Protein AF-A0A8S2UB57-F1 (afdb_monomer)

Nearest PDB structures (foldseek):
  1b89-assembly1_A  TM=5.398E-01  e=2.022E+00  Bos taurus
  3mkq-assembly1_C  TM=6.455E-01  e=3.548E+00  Saccharomyces cerevisiae YJM789
  8bbf-assembly1_A  TM=7.283E-01  e=8.247E+00  Homo sapiens
  8hmf-assembly1_E  TM=5.410E-01  e=4.443E+00  Tetrahymena thermophila

Secondary structure (DSSP, 8-state):
-TTTTS-THHHHHHHHHHHT-HHHHHHHHHHHT-HHHHHHHHHHHHHTT-HHHHHHHHHHTTTTS-HHHHHHHHHHT-

Organism: NCBI:txid392030

Sequence (78 aa):
YLYKGNNRWKQAVELCKKDRLYKDSMTYASESRQCEIAEELISWFLDEKLFECFGACLFQCYDLLRPDVILELAWRHN

Radius of gyration: 12.02 Å; Cα contacts (8 Å, |Δi|>4): 55; chains: 1; bounding box: 18×25×39 Å

InterPro domains:
  IPR000547 Clathrin, heavy chain/VPS, 7-fold repeat [PS50236] (1-54)
  IPR055358 Clathrin heavy-chain repeat [PF00637] (2-53)

Structure (mmCIF, N/CA/C/O backbone):
data_AF-A0A8S2UB57-F1
#
_entry.id   AF-A0A8S2UB57-F1
#
loop_
_atom_site.group_PDB
_atom_site.id
_atom_site.type_symbol
_atom_site.label_atom_id
_atom_site.label_alt_id
_atom_site.label_comp_id
_atom_site.label_asym_id
_atom_site.label_entity_id
_atom_site.label_seq_id
_atom_site.pdbx_PDB_ins_code
_atom_site.Cartn_x
_atom_site.Cartn_y
_atom_site.Cartn_z
_atom_site.occupancy
_atom_site.B_iso_or_equiv
_atom_site.auth_seq_id
_atom_site.auth_comp_id
_atom_site.auth_asym_id
_atom_site.auth_atom_id
_atom_site.pdbx_PDB_model_num
ATOM 1 N N . TYR A 1 1 ? 1.835 6.501 22.971 1.00 45.88 1 TYR A N 1
ATOM 2 C CA . TYR A 1 1 ? 1.821 5.271 23.798 1.00 45.88 1 TYR A CA 1
ATOM 3 C C . TYR A 1 1 ? 0.426 4.742 24.171 1.00 45.88 1 TYR A C 1
ATOM 5 O O . TYR A 1 1 ? 0.354 3.598 24.594 1.00 45.88 1 TYR A O 1
ATOM 13 N N . LEU A 1 2 ? -0.683 5.474 23.953 1.00 43.38 2 LEU A N 1
ATOM 14 C CA . LEU A 1 2 ? -2.045 4.977 24.255 1.00 43.38 2 LEU A CA 1
ATOM 15 C C . LEU A 1 2 ? -2.694 4.103 23.155 1.00 43.38 2 LEU A C 1
ATOM 17 O O . LEU A 1 2 ? -3.711 3.464 23.400 1.00 43.38 2 LEU A O 1
ATOM 21 N N . TYR A 1 3 ? -2.122 4.064 21.947 1.00 47.78 3 TYR A N 1
ATOM 22 C CA . TYR A 1 3 ? -2.654 3.287 20.813 1.00 47.78 3 TYR A CA 1
ATOM 23 C C . TYR A 1 3 ? -2.013 1.904 20.646 1.00 47.78 3 TYR A C 1
ATOM 25 O O . TYR A 1 3 ? -2.432 1.136 19.787 1.00 47.78 3 TYR A O 1
ATOM 33 N N . LYS A 1 4 ? -1.050 1.555 21.508 1.00 42.53 4 LYS A N 1
ATOM 34 C CA . LYS A 1 4 ? -0.241 0.329 21.409 1.00 42.53 4 LYS A CA 1
ATOM 35 C C . LYS A 1 4 ? -1.022 -0.970 21.684 1.00 42.53 4 LYS A C 1
ATOM 37 O O . LYS A 1 4 ? -0.456 -2.045 21.559 1.00 42.53 4 LYS A O 1
ATOM 42 N N . GLY A 1 5 ? -2.297 -0.877 22.078 1.00 41.47 5 GLY A N 1
ATOM 43 C CA . GLY A 1 5 ? -3.090 -2.023 22.537 1.00 41.47 5 GLY A CA 1
ATOM 44 C C . GLY A 1 5 ? -4.460 -2.218 21.889 1.00 41.47 5 GLY A C 1
ATOM 45 O O . GLY A 1 5 ? -5.210 -3.037 22.400 1.00 41.47 5 GLY A O 1
ATOM 46 N N . ASN A 1 6 ? -4.849 -1.482 20.835 1.00 44.50 6 ASN A N 1
ATOM 47 C CA . ASN A 1 6 ? -6.273 -1.471 20.455 1.00 44.50 6 ASN A CA 1
ATOM 48 C C . ASN A 1 6 ? -6.608 -1.493 18.960 1.00 44.50 6 ASN A C 1
ATOM 50 O O . ASN A 1 6 ? -7.606 -0.884 18.586 1.00 44.50 6 ASN A O 1
ATOM 54 N N . ASN A 1 7 ? -5.837 -2.163 18.097 1.00 55.34 7 ASN A N 1
ATOM 55 C CA . ASN A 1 7 ? -6.254 -2.401 16.700 1.00 55.34 7 ASN A CA 1
ATOM 56 C C . ASN A 1 7 ? -6.701 -1.129 15.935 1.00 55.34 7 ASN A C 1
ATOM 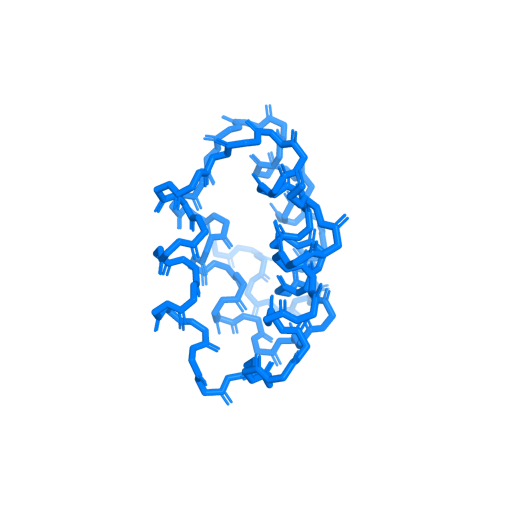58 O O . ASN A 1 7 ? -7.454 -1.209 14.969 1.00 55.34 7 ASN A O 1
ATOM 62 N N . ARG A 1 8 ? -6.262 0.064 16.365 1.00 66.06 8 ARG A N 1
ATOM 63 C CA . ARG A 1 8 ? -6.690 1.365 15.819 1.00 66.06 8 ARG A CA 1
ATOM 64 C C . ARG A 1 8 ? -5.744 1.862 14.731 1.00 66.06 8 ARG A C 1
ATOM 66 O O . ARG A 1 8 ? -5.574 3.057 14.527 1.00 66.06 8 ARG A O 1
ATOM 73 N N . TRP A 1 9 ? -5.154 0.921 14.011 1.00 72.94 9 TRP A N 1
ATOM 74 C CA . TRP A 1 9 ? -4.273 1.179 12.885 1.00 72.94 9 TRP A CA 1
ATOM 75 C C . TRP A 1 9 ? -5.012 1.886 11.743 1.00 72.94 9 TRP A C 1
ATOM 77 O O . TRP A 1 9 ? -4.482 2.839 11.186 1.00 72.94 9 TRP A O 1
ATOM 87 N N . LYS A 1 10 ? -6.281 1.521 11.491 1.00 67.81 10 LYS A N 1
ATOM 88 C CA . LYS A 1 10 ? -7.148 2.219 10.522 1.00 67.81 10 LYS A CA 1
ATOM 89 C C . LYS A 1 10 ? -7.302 3.706 10.860 1.00 67.81 10 LYS A C 1
ATOM 91 O O . LYS A 1 10 ? -6.997 4.553 10.031 1.00 67.81 10 LYS A O 1
ATOM 96 N N . GLN A 1 11 ? -7.622 4.027 12.117 1.00 72.44 11 GLN A N 1
ATOM 97 C CA . GLN A 1 11 ? -7.726 5.421 12.566 1.00 72.44 11 GLN A CA 1
ATOM 98 C C . GLN A 1 11 ? -6.387 6.163 12.525 1.00 72.44 11 GLN A C 1
ATOM 100 O O . GLN A 1 11 ? -6.367 7.347 12.208 1.00 72.44 11 GLN A O 1
ATOM 105 N N . ALA A 1 12 ? -5.271 5.496 12.837 1.00 70.00 12 ALA A N 1
ATOM 106 C CA . ALA A 1 12 ? -3.945 6.103 12.732 1.00 70.00 12 ALA A CA 1
ATOM 107 C C . ALA A 1 12 ? -3.604 6.460 11.277 1.00 70.00 12 ALA A C 1
ATOM 109 O O . ALA A 1 12 ? -3.089 7.546 11.017 1.00 70.00 12 ALA A O 1
ATOM 110 N N . VAL A 1 13 ? -3.950 5.586 10.327 1.00 72.12 13 VAL A N 1
ATOM 111 C CA . VAL A 1 13 ? -3.781 5.841 8.892 1.00 72.12 13 VAL A CA 1
ATOM 112 C C . VAL A 1 13 ? -4.709 6.953 8.407 1.00 72.12 13 VAL A C 1
ATOM 114 O O . VAL A 1 13 ? -4.245 7.854 7.715 1.00 72.12 13 VAL A O 1
ATOM 117 N N . GLU A 1 14 ? -5.976 6.972 8.822 1.00 74.31 14 GLU A N 1
ATOM 118 C CA . GLU A 1 14 ? -6.900 8.073 8.514 1.00 74.31 14 GLU A CA 1
ATOM 119 C C . GLU A 1 14 ? -6.403 9.419 9.061 1.00 74.31 14 GLU A C 1
ATOM 121 O O . GLU A 1 14 ? -6.486 10.442 8.379 1.00 74.31 14 GLU A O 1
ATOM 126 N N . LEU A 1 15 ? -5.839 9.426 10.273 1.00 74.81 15 LEU A N 1
ATOM 127 C CA . LEU A 1 15 ? -5.231 10.619 10.856 1.00 74.81 15 LEU A CA 1
ATOM 128 C C . LEU A 1 15 ? -4.013 11.070 10.038 1.00 74.81 15 LEU A C 1
ATOM 130 O O . LEU A 1 15 ? -3.888 12.252 9.732 1.00 74.81 15 LEU A O 1
ATOM 134 N N . CYS A 1 16 ? -3.158 10.131 9.621 1.00 70.62 16 CYS A N 1
ATOM 135 C CA . CYS A 1 16 ? -1.986 10.425 8.794 1.00 70.62 16 CYS A CA 1
ATOM 136 C C . CYS A 1 16 ? -2.361 10.964 7.407 1.00 70.62 16 CYS A C 1
ATOM 138 O O . CYS A 1 16 ? -1.685 11.868 6.920 1.00 70.62 16 CYS A O 1
ATOM 140 N N . LYS A 1 17 ? -3.446 10.465 6.795 1.00 70.50 17 LYS A N 1
ATOM 141 C CA . LYS A 1 17 ? -4.001 11.009 5.541 1.00 70.50 17 LYS A CA 1
ATOM 142 C C . LYS A 1 17 ? -4.413 12.477 5.714 1.00 70.50 17 LYS A C 1
ATOM 144 O O . LYS A 1 17 ? -4.197 13.292 4.824 1.00 70.50 17 LYS A O 1
ATOM 149 N N . LYS A 1 18 ? -4.967 12.828 6.880 1.00 74.88 18 LYS A N 1
ATOM 150 C CA . LYS A 1 18 ? -5.393 14.197 7.214 1.00 74.88 18 LYS A CA 1
ATOM 151 C C . LYS A 1 18 ? -4.222 15.144 7.480 1.00 74.88 18 LYS A C 1
ATOM 153 O O . LYS A 1 18 ? -4.281 16.302 7.082 1.00 74.88 18 LYS A O 1
ATOM 158 N N . ASP A 1 19 ? -3.183 14.642 8.140 1.00 74.50 19 ASP A N 1
ATOM 159 C CA . ASP A 1 19 ? -2.016 15.431 8.553 1.00 74.50 19 ASP A CA 1
ATOM 160 C C . ASP A 1 19 ? -0.893 15.448 7.494 1.00 74.50 19 ASP A C 1
ATOM 162 O O . ASP A 1 19 ? 0.080 16.181 7.629 1.00 74.50 19 ASP A O 1
ATOM 166 N N . ARG A 1 20 ? -1.020 14.651 6.419 1.00 71.12 20 ARG A N 1
ATOM 167 C CA . ARG A 1 20 ? 0.019 14.427 5.391 1.00 71.12 20 ARG A CA 1
ATOM 168 C C . ARG A 1 20 ? 1.351 13.922 5.965 1.00 71.12 20 ARG A C 1
ATOM 170 O O . ARG A 1 20 ? 2.424 14.158 5.409 1.00 71.12 20 ARG A O 1
ATOM 177 N N . LEU A 1 21 ? 1.295 13.177 7.070 1.00 77.75 21 LEU A N 1
ATOM 178 C CA . LEU A 1 21 ? 2.465 12.527 7.662 1.00 77.75 21 LEU A CA 1
ATOM 179 C C . LEU A 1 21 ? 2.715 11.154 7.026 1.00 77.75 21 LEU A C 1
ATOM 181 O O . LEU A 1 21 ? 2.355 10.106 7.562 1.00 77.75 21 LEU A O 1
ATOM 185 N N . TYR A 1 22 ? 3.388 11.151 5.878 1.00 75.75 22 TYR A N 1
ATOM 186 C CA . TYR A 1 22 ? 3.649 9.928 5.110 1.00 75.75 22 TYR A CA 1
ATOM 187 C C . TYR A 1 22 ? 4.607 8.957 5.814 1.00 75.75 22 TYR A C 1
ATOM 189 O O . TYR A 1 22 ? 4.374 7.750 5.815 1.00 75.75 22 TYR A O 1
ATOM 197 N N . LYS A 1 23 ? 5.657 9.472 6.469 1.00 74.81 23 LYS A N 1
ATOM 198 C CA . LYS A 1 23 ? 6.649 8.653 7.196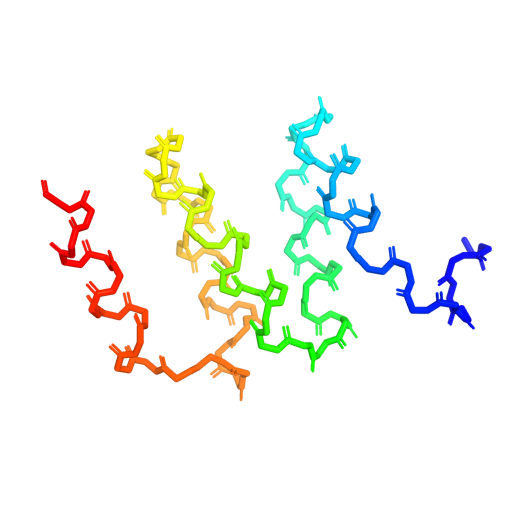 1.00 74.81 23 LYS A CA 1
ATOM 199 C C . LYS A 1 23 ? 6.056 7.913 8.395 1.00 74.81 23 LYS A C 1
ATOM 201 O O . LYS A 1 23 ? 6.328 6.726 8.579 1.00 74.81 23 LYS A O 1
ATOM 206 N N . ASP A 1 24 ? 5.252 8.609 9.196 1.00 76.69 24 ASP A N 1
ATOM 207 C CA . ASP A 1 24 ? 4.570 8.003 10.344 1.00 76.69 24 ASP A CA 1
ATOM 208 C 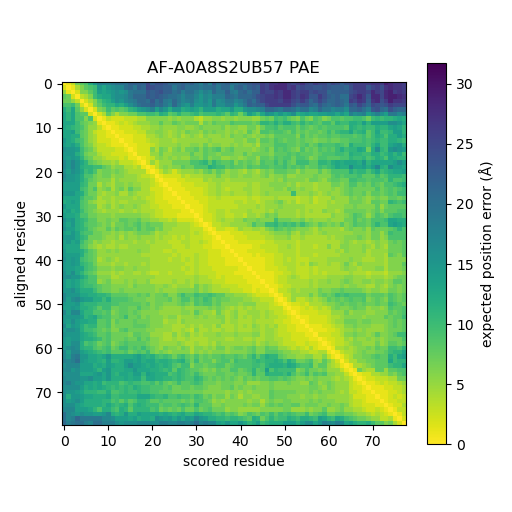C . ASP A 1 24 ? 3.575 6.950 9.851 1.00 76.69 24 ASP A C 1
ATOM 210 O O . ASP A 1 24 ? 3.571 5.832 10.355 1.00 76.69 24 ASP A O 1
ATOM 214 N N . SER A 1 25 ? 2.822 7.248 8.784 1.00 76.62 25 SER A N 1
ATOM 215 C CA . SER A 1 25 ? 1.872 6.298 8.199 1.00 76.62 25 SER A CA 1
ATOM 216 C C . SER A 1 25 ? 2.527 4.993 7.735 1.00 76.62 25 SER A C 1
ATOM 218 O O . SER A 1 25 ? 2.015 3.917 8.035 1.00 76.62 25 SER A O 1
ATOM 220 N N . MET A 1 26 ? 3.693 5.063 7.079 1.00 77.38 26 MET A N 1
ATOM 221 C CA . MET A 1 26 ? 4.448 3.867 6.672 1.00 77.38 26 MET A CA 1
ATOM 222 C C . MET A 1 26 ? 4.963 3.067 7.870 1.00 77.38 26 MET A C 1
ATOM 224 O O . MET A 1 26 ? 4.920 1.837 7.859 1.00 77.38 26 MET A O 1
ATOM 228 N N . THR A 1 27 ? 5.429 3.759 8.913 1.00 78.31 27 THR A N 1
ATOM 229 C CA . THR A 1 27 ? 5.897 3.110 10.144 1.00 78.31 27 THR A CA 1
ATOM 230 C C . THR A 1 27 ? 4.738 2.393 10.831 1.00 78.31 27 THR A C 1
ATOM 232 O O . THR A 1 27 ? 4.874 1.230 11.202 1.00 78.31 27 THR A O 1
ATOM 235 N N . TYR A 1 28 ? 3.564 3.030 10.905 1.00 76.50 28 TYR A N 1
ATOM 236 C CA . TYR A 1 28 ? 2.356 2.402 11.431 1.00 76.50 28 TYR A CA 1
ATOM 237 C C . TYR A 1 28 ? 1.898 1.222 10.580 1.00 76.50 28 TYR A C 1
ATOM 239 O O . TYR A 1 28 ? 1.574 0.187 11.151 1.00 76.50 28 TYR A O 1
ATOM 247 N N . ALA A 1 29 ? 1.895 1.320 9.249 1.00 76.75 29 ALA A N 1
ATOM 248 C CA . ALA A 1 29 ? 1.518 0.207 8.375 1.00 76.75 29 ALA A CA 1
ATOM 249 C C . ALA A 1 29 ? 2.446 -1.008 8.561 1.00 76.75 29 ALA A C 1
ATOM 251 O O . ALA A 1 29 ? 1.968 -2.135 8.708 1.00 76.75 29 ALA A O 1
ATOM 252 N N . SER A 1 30 ? 3.758 -0.769 8.653 1.00 75.88 30 SER A N 1
ATOM 253 C CA . SER A 1 30 ? 4.758 -1.808 8.926 1.00 75.88 30 SER A CA 1
ATOM 254 C C . SER A 1 30 ? 4.577 -2.428 10.320 1.00 75.88 30 SER A C 1
ATOM 256 O O . SER A 1 30 ? 4.566 -3.652 10.459 1.00 75.88 30 SER A O 1
ATOM 258 N N . GLU A 1 31 ? 4.345 -1.606 11.350 1.00 79.12 31 GLU A N 1
ATOM 259 C CA . GLU A 1 31 ? 4.126 -2.065 12.731 1.00 79.12 31 GLU A CA 1
ATOM 260 C C . GLU A 1 31 ? 2.789 -2.817 12.891 1.00 79.12 31 GLU A C 1
ATOM 262 O O . GLU A 1 31 ? 2.702 -3.775 13.659 1.00 79.12 31 GLU A O 1
ATOM 267 N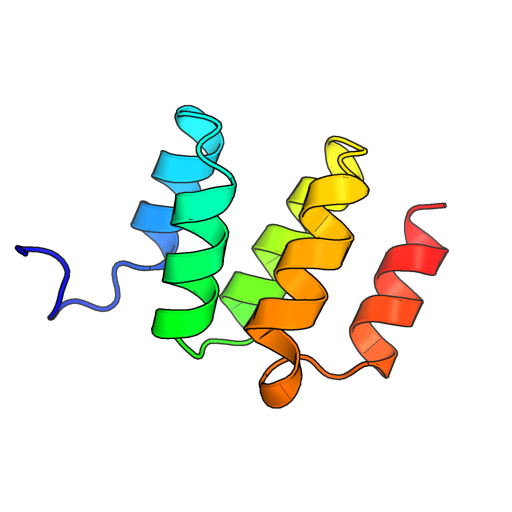 N . SER A 1 32 ? 1.767 -2.444 12.112 1.00 74.75 32 SER A N 1
ATOM 268 C CA . SER A 1 32 ? 0.440 -3.078 12.115 1.00 74.75 32 SER A CA 1
ATOM 269 C C . SER A 1 32 ? 0.465 -4.517 11.615 1.00 74.75 32 SER A C 1
ATOM 271 O O . SER A 1 32 ? -0.394 -5.306 12.009 1.00 74.75 32 SER A O 1
ATOM 273 N N . ARG A 1 33 ? 1.398 -4.848 10.709 1.00 73.38 33 ARG A N 1
ATOM 274 C CA . ARG A 1 33 ? 1.459 -6.135 10.000 1.00 73.38 33 ARG A CA 1
ATOM 275 C C . ARG A 1 33 ? 0.105 -6.592 9.421 1.00 73.38 33 ARG A C 1
ATOM 277 O O . ARG A 1 33 ? -0.198 -7.782 9.402 1.00 73.38 33 ARG A O 1
ATOM 284 N N . GLN A 1 34 ? -0.691 -5.660 8.895 1.00 76.88 34 GLN A N 1
ATOM 285 C CA . GLN A 1 34 ? -1.953 -5.957 8.206 1.00 76.88 34 GLN A CA 1
ATOM 286 C C . GLN A 1 34 ? -1.840 -5.609 6.722 1.00 76.88 34 GLN A C 1
ATOM 288 O O . GLN A 1 34 ? -1.685 -4.435 6.384 1.00 76.88 34 GLN A O 1
ATOM 293 N N . CYS A 1 35 ? -1.959 -6.612 5.844 1.00 76.88 35 CYS A N 1
ATOM 294 C CA . CYS A 1 35 ? -1.897 -6.417 4.390 1.00 76.88 35 CYS A CA 1
ATOM 295 C C . CYS A 1 35 ? -2.976 -5.436 3.903 1.00 76.88 35 CYS A C 1
ATOM 297 O O . CYS A 1 35 ? -2.648 -4.516 3.165 1.00 76.88 35 CYS A O 1
ATOM 299 N N . GLU A 1 36 ? -4.207 -5.537 4.424 1.00 78.56 36 GLU A N 1
ATOM 300 C CA . GLU A 1 36 ? -5.317 -4.626 4.085 1.00 78.56 36 GLU A CA 1
ATOM 301 C C . GLU A 1 36 ? -4.963 -3.143 4.278 1.00 78.56 36 GLU A C 1
ATOM 303 O O . GLU A 1 36 ? -5.295 -2.306 3.443 1.00 78.56 36 GLU A O 1
ATOM 308 N N . ILE A 1 37 ? -4.276 -2.804 5.375 1.00 78.75 37 ILE A N 1
ATOM 309 C CA . ILE A 1 37 ? -3.921 -1.412 5.684 1.00 78.75 37 ILE A CA 1
ATOM 310 C C . ILE A 1 37 ? -2.819 -0.921 4.744 1.00 78.75 37 ILE A C 1
ATOM 312 O O . ILE A 1 37 ? -2.864 0.220 4.286 1.00 78.75 37 ILE A O 1
ATOM 316 N N . ALA A 1 38 ? -1.841 -1.777 4.448 1.00 78.88 38 ALA A N 1
ATOM 317 C CA . ALA A 1 38 ? -0.767 -1.454 3.518 1.00 78.88 38 ALA A CA 1
ATOM 318 C C . ALA A 1 38 ? -1.296 -1.264 2.086 1.00 78.88 38 ALA A C 1
ATOM 320 O O . ALA A 1 38 ? -0.891 -0.321 1.410 1.00 78.88 38 ALA A O 1
ATOM 321 N N . GLU A 1 39 ? -2.233 -2.105 1.641 1.00 78.69 39 GLU A N 1
ATOM 322 C CA . GLU A 1 39 ? -2.875 -1.986 0.328 1.00 78.69 39 GLU A CA 1
ATOM 323 C C . GLU A 1 39 ? -3.692 -0.694 0.201 1.00 78.69 39 GLU A C 1
ATOM 325 O O . GLU A 1 39 ? -3.537 0.040 -0.777 1.00 78.69 39 GLU A O 1
ATOM 330 N N . GLU A 1 40 ? -4.504 -0.360 1.209 1.00 78.44 40 GLU A N 1
ATOM 331 C CA . GLU A 1 40 ? -5.287 0.882 1.207 1.00 78.44 40 GLU A CA 1
ATOM 332 C C . GLU A 1 40 ? -4.382 2.128 1.216 1.00 78.44 40 GLU A C 1
ATOM 334 O O . GLU A 1 40 ? -4.673 3.128 0.555 1.00 78.44 40 GLU A O 1
ATOM 339 N N . LEU A 1 41 ? -3.263 2.072 1.946 1.00 79.44 41 LEU A N 1
ATOM 340 C CA . LEU A 1 41 ? -2.281 3.152 1.990 1.00 79.44 41 LEU A CA 1
ATOM 341 C C . LEU A 1 41 ? -1.577 3.334 0.635 1.00 79.44 41 LEU A C 1
ATOM 343 O O . LEU A 1 41 ? -1.417 4.460 0.169 1.00 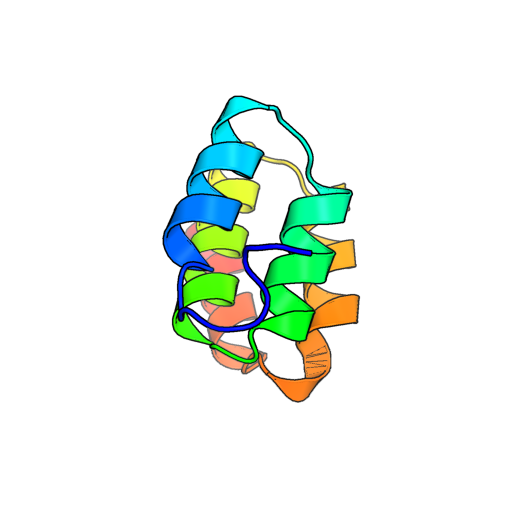79.44 41 LEU A O 1
ATOM 347 N N . ILE A 1 42 ? -1.188 2.236 -0.016 1.00 78.25 42 ILE A N 1
ATOM 348 C CA . ILE A 1 42 ? -0.532 2.253 -1.329 1.00 78.25 42 ILE A CA 1
ATOM 349 C C . ILE A 1 42 ? -1.470 2.776 -2.419 1.00 78.25 42 ILE A C 1
ATOM 351 O O . ILE A 1 42 ? -1.055 3.610 -3.223 1.00 78.25 42 ILE A O 1
ATOM 355 N N . SER A 1 43 ? -2.732 2.337 -2.426 1.00 79.12 43 SER A N 1
ATOM 356 C CA . SER A 1 43 ? -3.744 2.850 -3.357 1.00 79.12 43 SER A CA 1
ATOM 357 C C . SER A 1 43 ? -3.942 4.361 -3.187 1.00 79.12 43 SER A C 1
ATOM 359 O O . SER A 1 43 ? -4.012 5.095 -4.170 1.00 79.12 43 SER A O 1
ATOM 361 N N . TRP A 1 44 ? -3.923 4.847 -1.944 1.00 79.69 44 TRP A N 1
ATOM 362 C CA . TRP A 1 44 ? -4.008 6.275 -1.651 1.00 79.69 44 TRP A CA 1
ATOM 363 C C . TRP A 1 44 ? -2.776 7.068 -2.129 1.00 79.69 44 TRP A C 1
ATOM 365 O O . TRP A 1 44 ? -2.923 8.136 -2.717 1.00 79.69 44 TRP A O 1
ATOM 375 N N . PHE A 1 45 ? -1.561 6.538 -1.946 1.00 79.62 45 PHE A N 1
ATOM 376 C CA . PHE A 1 45 ? -0.342 7.173 -2.468 1.00 79.62 45 PHE A CA 1
ATOM 377 C C . PHE A 1 45 ? -0.309 7.250 -4.000 1.00 79.62 45 PHE A C 1
ATOM 379 O O . PHE A 1 45 ? 0.223 8.219 -4.549 1.00 79.62 45 PHE A O 1
ATOM 386 N N . LEU A 1 46 ? -0.861 6.241 -4.684 1.00 76.38 46 LEU A N 1
ATOM 387 C CA . LEU A 1 46 ? -1.015 6.229 -6.141 1.00 76.38 46 LEU A CA 1
ATOM 388 C C . LEU A 1 46 ? -2.001 7.309 -6.613 1.00 76.38 46 LEU A C 1
ATOM 390 O O . LEU A 1 46 ? -1.710 7.993 -7.593 1.00 76.38 46 LEU A O 1
ATOM 394 N N . ASP A 1 47 ? -3.112 7.512 -5.896 1.00 80.75 47 ASP A N 1
ATOM 395 C CA . ASP A 1 47 ? -4.097 8.564 -6.195 1.00 80.75 47 ASP A CA 1
ATOM 396 C C . ASP A 1 47 ? -3.496 9.977 -6.062 1.00 80.75 47 ASP A C 1
ATOM 398 O O . ASP A 1 47 ? -3.628 10.803 -6.967 1.00 80.75 47 ASP A O 1
ATOM 402 N N . GLU A 1 48 ? -2.714 10.228 -5.004 1.00 80.06 48 GLU A N 1
ATOM 403 C CA . GLU A 1 48 ? -1.982 11.494 -4.836 1.00 80.06 48 GLU A CA 1
ATOM 404 C C . GLU A 1 48 ? -0.746 11.629 -5.757 1.00 80.06 48 GLU A C 1
ATOM 406 O O . GLU A 1 48 ? -0.083 12.669 -5.748 1.00 80.06 48 GLU A O 1
ATOM 411 N N . LYS A 1 49 ? -0.425 10.613 -6.577 1.00 76.25 49 LYS A N 1
ATOM 412 C CA . LYS A 1 49 ? 0.766 10.548 -7.454 1.00 76.25 49 LYS A CA 1
ATOM 413 C C . LYS A 1 49 ? 2.097 10.749 -6.713 1.00 76.25 49 LYS A C 1
ATOM 415 O O . LYS A 1 49 ? 3.062 11.291 -7.257 1.00 76.25 49 LYS A O 1
ATOM 420 N N . LEU A 1 50 ? 2.175 10.284 -5.467 1.00 75.75 50 LEU A N 1
ATOM 421 C CA . LEU A 1 50 ? 3.364 10.376 -4.617 1.00 75.75 50 LEU A CA 1
ATOM 422 C C . LEU A 1 50 ? 4.265 9.143 -4.797 1.00 75.75 50 LEU A C 1
ATOM 424 O O . LEU A 1 50 ? 4.359 8.274 -3.926 1.00 75.75 50 LEU A O 1
ATOM 428 N N . PHE A 1 51 ? 4.972 9.079 -5.928 1.00 74.75 51 PHE A N 1
ATOM 429 C CA . PHE A 1 51 ? 5.850 7.949 -6.278 1.00 74.75 51 PHE A CA 1
ATOM 430 C C . PHE A 1 51 ? 7.013 7.737 -5.292 1.00 74.75 51 PHE A C 1
ATOM 432 O O . PHE A 1 51 ? 7.433 6.605 -5.052 1.00 74.75 51 PHE A O 1
ATOM 439 N N . GLU A 1 52 ? 7.512 8.810 -4.672 1.00 77.38 52 GLU A N 1
ATOM 440 C CA . GLU A 1 52 ? 8.577 8.737 -3.660 1.00 77.38 52 GLU A CA 1
ATOM 441 C C . GLU A 1 52 ? 8.113 7.986 -2.401 1.00 77.38 52 GLU A C 1
ATOM 443 O O . GLU A 1 52 ? 8.851 7.184 -1.826 1.00 77.38 52 GLU A O 1
ATOM 448 N N . CYS A 1 53 ? 6.859 8.205 -1.998 1.00 75.25 53 CYS A N 1
ATOM 449 C CA . CYS A 1 53 ? 6.264 7.528 -0.850 1.00 75.25 53 CYS A CA 1
ATOM 450 C C . CYS A 1 53 ? 5.892 6.078 -1.171 1.00 75.25 53 CYS A C 1
ATOM 452 O O . CYS A 1 53 ? 6.035 5.207 -0.313 1.00 75.25 53 CYS A O 1
ATOM 454 N N . PHE A 1 54 ? 5.485 5.807 -2.413 1.00 75.19 54 PHE A N 1
ATOM 455 C CA . PHE A 1 54 ? 5.222 4.454 -2.896 1.00 75.19 54 PHE A CA 1
ATOM 456 C C . PHE A 1 54 ? 6.458 3.554 -2.755 1.00 75.19 54 PHE A C 1
ATOM 458 O O . PHE A 1 54 ? 6.376 2.494 -2.136 1.00 75.19 54 PHE A O 1
ATOM 465 N N . GLY A 1 55 ? 7.625 4.004 -3.233 1.00 77.44 55 GLY A N 1
ATOM 466 C CA . GLY A 1 55 ? 8.871 3.237 -3.119 1.00 77.44 55 GLY A CA 1
ATOM 467 C C . GLY A 1 55 ? 9.296 2.979 -1.668 1.00 77.44 55 GLY A C 1
ATOM 468 O O . GLY A 1 55 ? 9.678 1.860 -1.320 1.00 77.44 55 GLY A O 1
ATOM 469 N N . ALA A 1 56 ? 9.175 3.986 -0.798 1.00 79.94 56 ALA A N 1
ATOM 470 C CA . ALA A 1 56 ? 9.500 3.850 0.623 1.00 79.94 56 ALA A CA 1
ATOM 471 C C . ALA A 1 56 ? 8.562 2.867 1.349 1.00 79.94 56 ALA A C 1
ATOM 473 O O . ALA A 1 56 ? 9.022 2.034 2.131 1.00 79.94 56 ALA A O 1
ATOM 474 N N . CYS A 1 57 ? 7.260 2.909 1.048 1.00 74.38 57 CYS A N 1
ATOM 475 C CA . CYS A 1 57 ? 6.282 1.989 1.623 1.00 74.38 57 CYS A CA 1
ATOM 476 C C . CYS A 1 57 ? 6.539 0.540 1.179 1.00 74.38 57 CYS A C 1
ATOM 478 O O . CYS A 1 57 ? 6.449 -0.382 1.990 1.00 74.38 57 CYS A O 1
ATOM 480 N N . LEU A 1 58 ? 6.922 0.347 -0.086 1.00 75.31 58 LEU A N 1
ATOM 481 C CA . LEU A 1 58 ? 7.249 -0.956 -0.667 1.00 75.31 58 LEU A CA 1
ATOM 482 C C . LEU A 1 58 ? 8.494 -1.572 -0.017 1.00 75.31 58 LEU A C 1
ATOM 484 O O . LEU A 1 58 ? 8.509 -2.762 0.289 1.00 75.31 58 LEU A O 1
ATOM 488 N N . PHE A 1 59 ? 9.504 -0.747 0.269 1.00 75.94 59 PHE A N 1
ATOM 489 C CA . PHE A 1 59 ? 10.698 -1.176 0.994 1.00 75.94 59 PHE A CA 1
ATOM 490 C C . PHE A 1 59 ? 10.378 -1.577 2.443 1.00 75.94 59 PHE A C 1
ATOM 492 O O . PHE A 1 59 ? 10.819 -2.622 2.917 1.00 75.94 59 PHE A O 1
ATOM 499 N N . GLN A 1 60 ? 9.573 -0.774 3.143 1.00 73.62 60 GLN A N 1
ATOM 500 C CA . GLN A 1 60 ? 9.246 -0.995 4.555 1.00 73.62 60 GLN A CA 1
ATOM 501 C C . GLN A 1 60 ? 8.296 -2.185 4.783 1.00 73.62 60 GLN A C 1
ATOM 503 O O . GLN A 1 60 ? 8.324 -2.809 5.846 1.00 73.62 60 GLN A O 1
ATOM 508 N N . CYS A 1 61 ? 7.444 -2.490 3.801 1.00 72.75 61 CYS A N 1
ATOM 509 C CA . CYS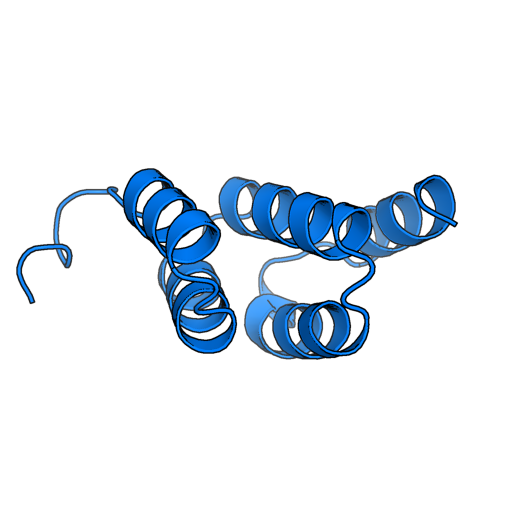 A 1 61 ? 6.417 -3.529 3.881 1.00 72.75 61 CYS A CA 1
ATOM 510 C C . CYS A 1 61 ? 6.704 -4.737 2.968 1.00 72.75 61 CYS A C 1
ATOM 512 O O . CYS A 1 61 ? 5.795 -5.516 2.685 1.00 72.75 61 CYS A O 1
ATOM 514 N N . TYR A 1 62 ? 7.957 -4.923 2.536 1.00 69.50 62 TYR A N 1
ATOM 515 C CA . TYR A 1 62 ? 8.363 -5.983 1.601 1.00 69.50 62 TYR A CA 1
ATOM 516 C C . TYR A 1 62 ? 7.993 -7.406 2.063 1.00 69.50 62 TYR A C 1
ATOM 518 O O . TYR A 1 62 ? 7.641 -8.246 1.245 1.00 69.50 62 TYR A O 1
ATOM 526 N N . ASP A 1 63 ? 8.025 -7.676 3.372 1.00 68.94 63 ASP A N 1
ATOM 527 C CA . ASP A 1 63 ? 7.645 -8.979 3.950 1.00 68.94 63 ASP A CA 1
ATOM 528 C C . ASP A 1 63 ? 6.124 -9.230 3.921 1.00 68.94 63 ASP A C 1
ATOM 530 O O . ASP A 1 63 ? 5.660 -10.366 3.954 1.00 68.94 63 ASP A O 1
ATOM 534 N N . LEU A 1 64 ? 5.336 -8.156 3.852 1.00 66.81 64 LEU A N 1
ATOM 535 C CA . LEU A 1 64 ? 3.888 -8.190 4.018 1.00 66.81 64 LEU A CA 1
ATOM 536 C C . LEU A 1 64 ? 3.107 -8.138 2.711 1.00 66.81 64 LEU A C 1
ATOM 538 O O . LEU A 1 64 ? 1.980 -8.630 2.632 1.00 66.81 64 LEU A O 1
ATOM 542 N N . LEU A 1 65 ? 3.666 -7.465 1.714 1.00 66.75 65 LEU A N 1
ATOM 543 C CA . LEU A 1 65 ? 2.985 -7.195 0.463 1.00 66.75 65 LEU A CA 1
ATOM 544 C C . LEU A 1 65 ? 3.352 -8.247 -0.574 1.00 66.75 65 LEU A C 1
ATOM 546 O O . LEU A 1 65 ? 4.525 -8.532 -0.810 1.00 66.75 65 LEU A O 1
ATOM 550 N N . ARG A 1 66 ? 2.337 -8.788 -1.252 1.00 67.69 66 ARG A N 1
ATOM 551 C CA . ARG A 1 66 ? 2.575 -9.623 -2.428 1.00 67.69 66 ARG A CA 1
ATOM 552 C C . ARG A 1 66 ? 2.997 -8.733 -3.600 1.00 67.69 66 ARG A C 1
ATOM 554 O O . ARG A 1 66 ? 2.208 -7.872 -3.995 1.00 67.69 66 ARG A O 1
ATOM 561 N N . PRO A 1 67 ? 4.186 -8.951 -4.184 1.00 67.69 67 PRO A N 1
ATOM 562 C CA . PRO A 1 67 ? 4.679 -8.135 -5.290 1.00 67.69 67 PRO A CA 1
ATOM 563 C C . PRO A 1 67 ? 3.748 -8.159 -6.512 1.00 67.69 67 PRO A C 1
ATOM 565 O O . PRO A 1 67 ? 3.601 -7.125 -7.156 1.00 67.69 67 PRO A O 1
ATOM 568 N N . ASP A 1 68 ? 3.050 -9.272 -6.774 1.00 70.56 68 ASP A N 1
ATOM 569 C CA . ASP A 1 68 ? 2.021 -9.366 -7.824 1.00 70.56 68 ASP A CA 1
ATOM 570 C C . ASP A 1 68 ? 0.911 -8.317 -7.673 1.00 70.56 68 ASP A C 1
ATOM 572 O O . ASP A 1 68 ? 0.551 -7.646 -8.637 1.00 70.56 68 ASP A O 1
ATOM 576 N N . VAL A 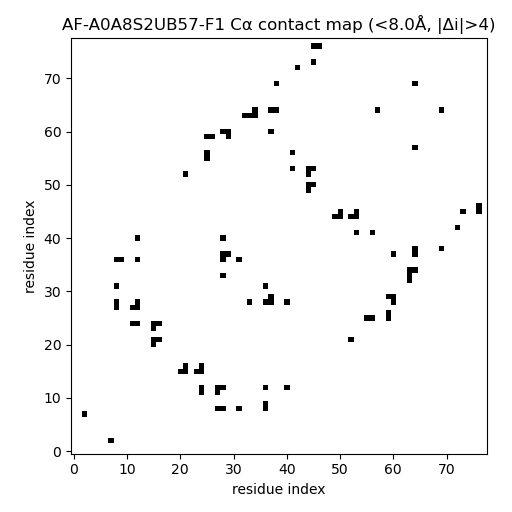1 69 ? 0.397 -8.132 -6.454 1.00 72.62 69 VAL A N 1
ATOM 577 C CA . VAL A 1 69 ? -0.721 -7.213 -6.187 1.00 72.62 69 VAL A CA 1
ATOM 578 C C . VAL A 1 69 ? -0.277 -5.763 -6.341 1.00 72.62 69 VAL A C 1
ATOM 580 O O . VAL A 1 69 ? -0.997 -4.944 -6.908 1.00 72.62 69 VAL A O 1
ATOM 583 N N . ILE A 1 70 ? 0.934 -5.443 -5.880 1.00 75.31 70 ILE A N 1
ATOM 584 C CA . ILE A 1 70 ? 1.473 -4.089 -6.010 1.00 75.31 70 ILE A CA 1
ATOM 585 C C . ILE A 1 70 ? 1.749 -3.746 -7.473 1.00 75.31 70 ILE A C 1
ATOM 587 O O . ILE A 1 70 ? 1.480 -2.623 -7.896 1.00 75.31 70 ILE A O 1
ATOM 591 N N . LEU A 1 71 ? 2.282 -4.698 -8.242 1.00 72.81 71 LEU A N 1
ATOM 592 C CA . LEU A 1 71 ? 2.552 -4.490 -9.658 1.00 72.81 71 LEU A CA 1
ATOM 593 C C . LEU A 1 71 ? 1.245 -4.303 -10.434 1.00 72.81 71 LEU A C 1
ATOM 595 O O . LEU A 1 71 ? 1.161 -3.378 -11.235 1.00 72.81 71 LEU A O 1
ATOM 599 N N . GLU A 1 72 ? 0.213 -5.108 -10.153 1.00 78.25 72 GLU A N 1
ATOM 600 C CA . GLU A 1 72 ? -1.112 -4.935 -10.757 1.00 78.25 72 GLU A CA 1
ATOM 601 C C . GLU A 1 72 ? -1.709 -3.561 -10.412 1.00 78.25 72 GLU A C 1
ATOM 603 O O . GLU A 1 72 ? -2.152 -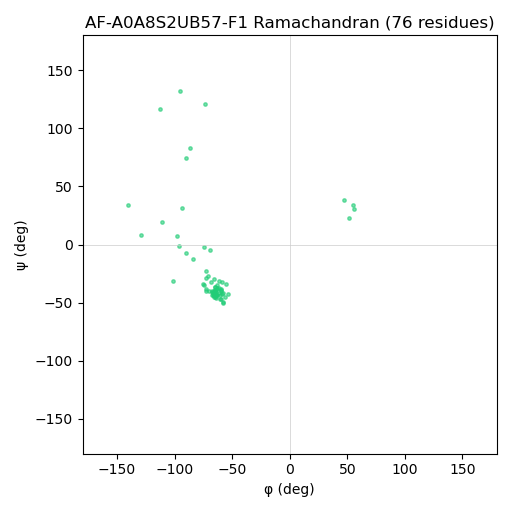2.850 -11.312 1.00 78.25 72 GLU A O 1
ATOM 608 N N . LEU A 1 73 ? -1.660 -3.141 -9.140 1.00 72.31 73 LEU A N 1
ATOM 609 C CA . LEU A 1 73 ? -2.122 -1.818 -8.696 1.00 72.31 73 LEU A CA 1
ATOM 610 C C . LEU A 1 73 ? -1.362 -0.680 -9.384 1.00 72.31 73 LEU A C 1
ATOM 612 O O . LEU A 1 73 ? -1.984 0.251 -9.893 1.00 72.31 73 LEU A O 1
ATOM 616 N N . ALA A 1 74 ? -0.032 -0.761 -9.443 1.00 70.44 74 ALA A N 1
ATOM 617 C CA . ALA A 1 74 ? 0.794 0.240 -10.109 1.00 70.44 74 ALA A CA 1
ATOM 618 C C . ALA A 1 74 ? 0.475 0.337 -11.608 1.00 70.44 74 ALA A C 1
ATOM 620 O O . ALA A 1 74 ? 0.446 1.436 -12.156 1.00 70.44 74 ALA A O 1
ATOM 621 N N . TRP A 1 75 ? 0.192 -0.792 -12.265 1.00 73.38 75 TRP A N 1
ATOM 622 C CA . TRP A 1 75 ? -0.149 -0.811 -13.687 1.00 73.38 75 TRP A CA 1
ATOM 623 C C . TRP A 1 75 ? -1.560 -0.307 -13.976 1.00 73.38 75 TRP A C 1
ATOM 625 O O . TRP A 1 75 ? -1.781 0.336 -14.996 1.00 73.38 75 TRP A O 1
ATOM 635 N N . ARG A 1 76 ? -2.517 -0.571 -13.081 1.00 67.88 76 ARG A N 1
ATOM 636 C CA . ARG A 1 76 ? -3.906 -0.107 -13.213 1.00 67.88 76 ARG A CA 1
ATOM 637 C C . ARG A 1 76 ? -4.054 1.399 -13.006 1.00 67.88 76 ARG A C 1
ATOM 639 O O . ARG A 1 76 ? -4.998 1.989 -13.520 1.00 67.88 76 ARG A O 1
ATOM 646 N N . HIS A 1 77 ? -3.147 1.986 -12.228 1.00 63.62 77 HIS A N 1
ATOM 647 C CA . HIS A 1 77 ? -3.114 3.411 -11.899 1.00 63.62 77 HIS A CA 1
ATOM 648 C C . HIS A 1 77 ? -2.142 4.232 -12.775 1.00 63.62 77 HIS A C 1
ATOM 650 O O . HIS A 1 77 ? -1.948 5.417 -12.500 1.00 63.62 77 HIS A O 1
ATOM 656 N N . ASN A 1 78 ? -1.552 3.632 -13.817 1.00 54.00 78 ASN A N 1
ATOM 657 C CA . ASN A 1 78 ? -0.739 4.314 -14.833 1.00 54.00 78 ASN A CA 1
ATOM 658 C C . ASN A 1 78 ? -1.583 4.751 -16.036 1.00 54.00 78 ASN A C 1
ATOM 660 O O . ASN A 1 78 ? -1.499 5.941 -16.409 1.00 54.00 78 ASN A O 1
#

pLDDT: mean 71.66, std 9.32, range [41.47, 80.75]

Foldseek 3Di:
DVVPPDLCLVVVLVVCVVVVVLVVNLVSCLVSLDQVSLLVSLLVCLVVVVVVSNVVSCVSCVVRYDPVSSVVSNVVSD

Solvent-accessible surface area (backbone atoms only — not comparable to full-atom values): 4636 Å² total; per-residue (Å²): 128,89,68,83,81,65,88,49,58,66,60,50,42,55,50,21,69,74,69,68,38,62,69,60,34,43,50,49,36,46,72,60,72,41,54,71,57,43,52,56,50,47,55,50,32,56,74,73,64,38,63,73,58,46,55,53,42,50,66,66,31,53,93,63,52,60,65,69,59,53,51,52,51,55,61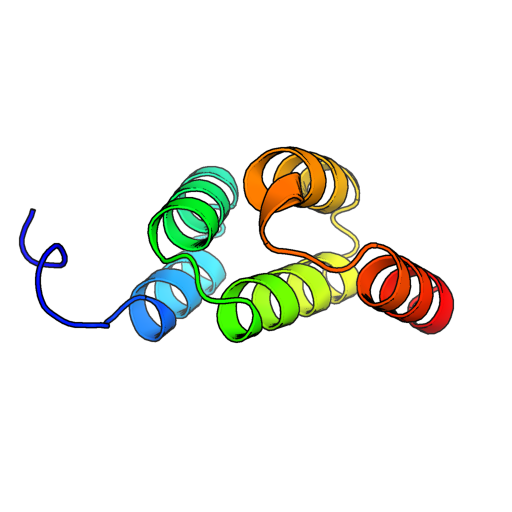,75,74,107

Mean predicted aligned error: 7.98 Å